Protein AF-A0A645AU84-F1 (afdb_monomer)

Mean predicted aligned error: 7.53 Å

Radius of gyration: 16.91 Å; Cα contacts (8 Å, |Δi|>4): 59; chains: 1; bounding box: 36×38×50 Å

pLDDT: mean 88.42, std 13.97, range [45.28, 98.62]

Secondary structure (DSSP, 8-state):
-PPPPPPHHHHHHHHHHHHHHHHHTT--HHHHHHHHH-HHHHHTTTT-HHHHHHHHHHHHHHHHIIIIIHHHHTTPPPPP--TTSS-----

Structure (mmCIF, N/CA/C/O backbone):
data_AF-A0A645AU84-F1
#
_entry.id   AF-A0A645AU84-F1
#
loop_
_atom_site.group_PDB
_atom_site.id
_atom_site.type_symbol
_atom_site.label_atom_id
_atom_site.label_alt_id
_atom_site.label_comp_id
_atom_site.label_asym_id
_atom_site.label_entity_id
_atom_site.label_seq_id
_atom_site.pdbx_PDB_ins_code
_atom_site.Cartn_x
_atom_site.Cartn_y
_atom_site.Cartn_z
_atom_site.occupancy
_atom_site.B_iso_or_equiv
_atom_site.auth_seq_id
_atom_site.auth_comp_id
_atom_site.auth_asym_id
_atom_site.auth_atom_id
_atom_site.pdbx_PDB_model_num
ATOM 1 N N . MET A 1 1 ? -12.747 17.133 -18.467 1.00 72.12 1 MET A N 1
ATOM 2 C CA . MET A 1 1 ? -12.234 17.840 -17.269 1.00 72.12 1 MET A CA 1
ATOM 3 C C . MET A 1 1 ? -11.190 16.957 -16.598 1.00 72.12 1 MET A C 1
ATOM 5 O O . MET A 1 1 ? -11.447 15.768 -16.455 1.00 72.12 1 MET A O 1
ATOM 9 N N . ALA A 1 2 ? -10.016 17.486 -16.245 1.00 79.88 2 ALA A N 1
ATOM 10 C CA . ALA A 1 2 ? -8.983 16.718 -15.544 1.00 79.88 2 ALA A CA 1
ATOM 11 C C . ALA A 1 2 ? -9.363 16.540 -14.065 1.00 79.88 2 ALA A C 1
ATOM 13 O O . ALA A 1 2 ? -9.830 17.481 -13.426 1.00 79.88 2 ALA A O 1
ATOM 14 N N . ARG A 1 3 ? -9.188 15.331 -13.522 1.00 81.56 3 ARG A N 1
ATOM 15 C CA . ARG A 1 3 ? -9.491 15.028 -12.117 1.00 81.56 3 ARG A CA 1
ATOM 16 C C . ARG A 1 3 ? -8.348 15.547 -11.228 1.00 81.56 3 ARG A C 1
ATOM 18 O O . ARG A 1 3 ? -7.188 15.386 -11.614 1.00 81.56 3 ARG A O 1
ATOM 25 N N . PRO A 1 4 ? -8.633 16.170 -10.069 1.00 87.06 4 PRO A N 1
ATOM 26 C CA . PRO A 1 4 ? -7.584 16.673 -9.191 1.00 87.06 4 PRO A CA 1
ATOM 27 C C . PRO A 1 4 ? -6.685 15.529 -8.716 1.00 87.06 4 PRO A C 1
ATOM 29 O O . PRO A 1 4 ? -7.155 14.419 -8.449 1.00 87.06 4 PRO A O 1
ATOM 32 N N . ARG A 1 5 ? -5.381 15.804 -8.616 1.00 87.88 5 ARG A N 1
ATOM 33 C CA . ARG A 1 5 ? -4.409 14.836 -8.103 1.00 87.88 5 ARG A CA 1
ATOM 34 C C . ARG A 1 5 ? -4.760 14.495 -6.647 1.00 87.88 5 ARG A C 1
ATOM 36 O O . ARG A 1 5 ? -4.949 15.418 -5.854 1.00 87.88 5 ARG A O 1
ATOM 43 N N . PRO A 1 6 ? -4.819 13.206 -6.273 1.00 90.69 6 PRO A N 1
ATOM 44 C CA . PRO A 1 6 ? -5.056 12.820 -4.890 1.00 90.69 6 PRO A CA 1
ATOM 45 C C . PRO A 1 6 ? -3.938 13.344 -3.974 1.00 90.69 6 PRO A C 1
ATOM 47 O O . PRO A 1 6 ? -2.770 13.372 -4.380 1.00 90.69 6 PRO A O 1
ATOM 50 N N . PRO A 1 7 ? -4.262 13.748 -2.734 1.00 93.44 7 PRO A N 1
ATOM 51 C CA . PRO A 1 7 ? -3.255 14.177 -1.778 1.00 93.44 7 PRO A CA 1
ATOM 52 C C . PRO A 1 7 ? -2.317 13.009 -1.423 1.00 93.44 7 PRO A C 1
ATOM 54 O O . PRO A 1 7 ? -2.733 11.846 -1.468 1.00 93.44 7 PRO A O 1
ATOM 57 N N . PRO A 1 8 ? -1.069 13.281 -0.999 1.00 93.00 8 PRO A N 1
ATOM 58 C CA . PRO A 1 8 ? -0.106 12.233 -0.653 1.00 93.00 8 PRO A CA 1
ATOM 59 C C . PRO A 1 8 ? -0.618 11.227 0.389 1.00 93.00 8 PRO A C 1
ATOM 61 O O . PRO A 1 8 ? -0.308 10.041 0.303 1.00 93.00 8 PRO A O 1
ATOM 64 N N . ALA A 1 9 ? -1.434 11.682 1.346 1.00 91.69 9 ALA A N 1
ATOM 65 C CA . ALA A 1 9 ? -2.046 10.820 2.356 1.00 91.69 9 ALA A CA 1
ATOM 66 C C . ALA A 1 9 ? -3.008 9.785 1.745 1.00 91.69 9 ALA A C 1
ATOM 68 O O . ALA A 1 9 ? -2.930 8.610 2.092 1.00 91.69 9 ALA A O 1
ATOM 69 N N . ALA A 1 10 ? -3.836 10.188 0.776 1.00 91.69 10 ALA A N 1
ATOM 70 C CA . ALA A 1 10 ? -4.757 9.277 0.097 1.00 91.69 10 ALA A CA 1
ATOM 71 C C . ALA A 1 10 ? -4.004 8.235 -0.747 1.00 91.69 10 ALA A C 1
ATOM 73 O O . ALA A 1 10 ? -4.370 7.063 -0.761 1.00 91.69 10 ALA A O 1
ATOM 74 N N . LEU A 1 11 ? -2.907 8.633 -1.405 1.00 94.00 11 LEU A N 1
ATOM 75 C CA . LEU A 1 11 ? -2.043 7.690 -2.126 1.00 94.00 11 LEU A CA 1
ATOM 76 C C . LEU A 1 11 ? -1.359 6.695 -1.183 1.00 94.00 11 LEU A C 1
ATOM 78 O O . LEU A 1 11 ? -1.215 5.523 -1.521 1.00 94.00 11 LEU A O 1
ATOM 82 N N . LEU A 1 12 ? -0.940 7.141 0.003 1.00 95.25 12 LEU A N 1
ATOM 83 C CA . LEU A 1 12 ? -0.391 6.249 1.021 1.00 95.25 12 LEU A CA 1
ATOM 84 C C . LEU A 1 12 ? -1.434 5.225 1.480 1.00 95.25 12 LEU A C 1
ATOM 86 O O . LEU A 1 12 ? -1.106 4.047 1.600 1.00 95.25 12 LEU A O 1
ATOM 90 N N . GLU A 1 13 ? -2.663 5.660 1.752 1.00 94.81 13 GLU A N 1
ATOM 91 C CA . GLU A 1 13 ? -3.759 4.782 2.176 1.00 94.81 13 GLU A CA 1
ATOM 92 C C . GLU A 1 13 ? -4.103 3.757 1.098 1.00 94.81 13 GLU A C 1
ATOM 94 O O . GLU A 1 13 ? -4.122 2.565 1.395 1.00 94.81 13 GLU A O 1
ATOM 99 N N . LEU A 1 14 ? -4.241 4.193 -0.156 1.00 95.81 14 LEU A N 1
ATOM 100 C CA . LEU A 1 14 ? -4.462 3.304 -1.296 1.00 95.81 14 LEU A CA 1
ATOM 101 C C . LEU A 1 14 ? -3.360 2.243 -1.415 1.00 95.81 14 LEU A C 1
ATOM 103 O O . LEU A 1 14 ? -3.659 1.052 -1.405 1.00 95.81 14 LEU A O 1
ATOM 107 N N . HIS A 1 15 ? -2.086 2.649 -1.459 1.00 97.75 15 HIS A N 1
ATOM 108 C CA . HIS A 1 15 ? -0.976 1.697 -1.568 1.00 97.75 15 HIS A CA 1
ATOM 109 C C . HIS A 1 15 ? -0.875 0.768 -0.354 1.00 97.75 15 HIS A C 1
ATOM 111 O O . HIS A 1 15 ? -0.395 -0.353 -0.476 1.00 97.75 15 HIS A O 1
ATOM 117 N N . THR A 1 16 ? -1.299 1.226 0.826 1.00 98.38 16 THR A N 1
ATOM 118 C CA . THR A 1 16 ? -1.335 0.385 2.028 1.00 98.38 16 THR A CA 1
ATOM 119 C C . THR A 1 16 ? -2.367 -0.728 1.874 1.00 98.38 16 THR A C 1
ATOM 121 O O . THR A 1 16 ? -2.065 -1.871 2.202 1.00 98.38 16 THR A O 1
ATOM 124 N N . LEU A 1 17 ? -3.560 -0.402 1.370 1.00 97.88 17 LEU A N 1
ATOM 125 C CA . LEU A 1 17 ? -4.618 -1.382 1.132 1.00 97.88 17 LEU A CA 1
ATOM 126 C C . LEU A 1 17 ? -4.226 -2.358 0.018 1.00 97.88 17 LEU A C 1
ATOM 128 O O . LEU A 1 17 ? -4.271 -3.559 0.233 1.00 97.88 17 LEU A O 1
ATOM 132 N N . GLN A 1 18 ? -3.703 -1.867 -1.107 1.00 98.25 18 GLN A N 1
ATOM 133 C CA . GLN A 1 18 ? -3.232 -2.738 -2.190 1.00 98.25 18 GLN A CA 1
ATOM 134 C C . GLN A 1 18 ? -2.084 -3.663 -1.748 1.00 98.25 18 GLN A C 1
ATOM 136 O O . GLN A 1 18 ? -2.049 -4.831 -2.126 1.00 98.25 18 GLN A O 1
ATOM 141 N N . ALA A 1 19 ? -1.150 -3.167 -0.925 1.00 98.62 19 ALA A N 1
ATOM 142 C CA . ALA A 1 19 ? -0.087 -3.997 -0.359 1.00 98.62 19 ALA A CA 1
ATOM 143 C C . ALA A 1 19 ? -0.637 -5.069 0.593 1.00 98.62 19 ALA A C 1
ATOM 145 O O . ALA A 1 19 ? -0.126 -6.189 0.596 1.00 98.62 19 ALA A O 1
ATOM 146 N N . LEU A 1 20 ? -1.655 -4.736 1.395 1.00 98.31 20 LEU A N 1
ATOM 147 C CA . LEU A 1 20 ? -2.345 -5.696 2.257 1.00 98.31 20 LEU A CA 1
ATOM 148 C C . LEU A 1 20 ? -3.024 -6.782 1.418 1.00 98.31 20 LEU A C 1
ATOM 150 O O . LEU A 1 20 ? -2.755 -7.956 1.646 1.00 98.31 20 LEU A O 1
ATOM 154 N N . ASP A 1 21 ? -3.828 -6.395 0.428 1.00 98.44 21 ASP A N 1
ATOM 155 C CA . ASP A 1 21 ? -4.567 -7.322 -0.435 1.00 98.44 21 ASP A CA 1
ATOM 156 C C . ASP A 1 21 ? -3.621 -8.296 -1.144 1.00 98.44 21 ASP A C 1
ATOM 158 O O . ASP A 1 21 ? -3.820 -9.509 -1.106 1.00 98.44 21 ASP A O 1
ATOM 162 N N . ALA A 1 22 ? -2.533 -7.781 -1.721 1.00 98.50 22 ALA A N 1
ATOM 163 C CA . ALA A 1 22 ? -1.521 -8.604 -2.371 1.00 98.50 22 ALA A CA 1
ATOM 164 C C . ALA A 1 22 ? -0.823 -9.556 -1.383 1.00 98.50 22 ALA A C 1
ATOM 166 O O . ALA A 1 22 ? -0.631 -10.731 -1.693 1.00 98.50 22 ALA A O 1
ATOM 167 N N . THR A 1 23 ? -0.486 -9.086 -0.177 1.00 98.00 23 THR A N 1
ATOM 168 C CA . THR A 1 23 ? 0.142 -9.936 0.853 1.00 98.00 23 THR A CA 1
ATOM 169 C C . THR A 1 23 ? -0.808 -11.045 1.314 1.00 98.00 23 THR A C 1
ATOM 171 O O . THR A 1 23 ? -0.384 -12.188 1.467 1.00 98.00 23 THR A O 1
ATOM 174 N N . LEU A 1 24 ? -2.099 -10.742 1.489 1.00 98.12 24 LEU A N 1
ATOM 175 C CA . LEU A 1 24 ? -3.128 -11.731 1.829 1.00 98.12 24 LEU A CA 1
ATOM 176 C C . LEU A 1 24 ? -3.359 -12.741 0.698 1.00 98.12 24 LEU A C 1
ATOM 178 O O . LEU A 1 24 ? -3.659 -13.900 0.971 1.00 98.12 24 LEU A O 1
ATOM 182 N N . ALA A 1 25 ? -3.154 -12.332 -0.555 1.00 98.44 25 ALA A N 1
ATOM 183 C CA . ALA A 1 25 ? -3.139 -13.220 -1.716 1.00 98.44 25 ALA A CA 1
ATOM 184 C C . ALA A 1 25 ? -1.842 -14.052 -1.847 1.00 98.44 25 ALA A C 1
ATOM 186 O O . ALA A 1 25 ? -1.702 -14.817 -2.798 1.00 98.44 25 ALA A O 1
ATOM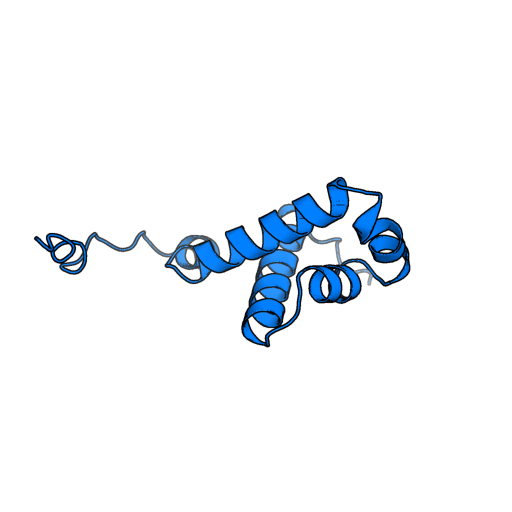 187 N N . GLY A 1 26 ? -0.895 -13.924 -0.910 1.00 98.31 26 GLY A N 1
ATOM 188 C CA . GLY A 1 26 ? 0.357 -14.686 -0.889 1.00 98.31 26 GLY A CA 1
ATOM 189 C C . GLY A 1 26 ? 1.495 -14.080 -1.714 1.00 98.31 26 GLY A C 1
ATOM 190 O O . GLY A 1 26 ? 2.523 -14.734 -1.893 1.00 98.31 26 GLY A O 1
ATOM 191 N N . ALA A 1 27 ? 1.346 -12.847 -2.206 1.00 98.56 27 ALA A N 1
ATOM 192 C CA . ALA A 1 27 ? 2.392 -12.166 -2.961 1.00 98.56 27 ALA A CA 1
ATOM 193 C C . ALA A 1 27 ? 3.627 -11.896 -2.087 1.00 98.56 27 ALA A C 1
ATOM 195 O O . ALA A 1 27 ? 3.525 -11.524 -0.912 1.00 98.56 27 ALA A O 1
ATOM 196 N N . SER A 1 28 ? 4.819 -12.026 -2.670 1.00 97.94 28 SER A N 1
ATOM 197 C CA . SER A 1 28 ? 6.051 -11.634 -1.994 1.00 97.94 28 SER A CA 1
ATOM 198 C C . SER A 1 28 ? 6.183 -10.110 -1.925 1.00 97.94 28 SER A C 1
ATOM 200 O O . SER A 1 28 ? 5.578 -9.366 -2.695 1.00 97.94 28 SER A O 1
ATOM 202 N N . LEU A 1 29 ? 7.057 -9.605 -1.048 1.00 96.94 29 LEU A N 1
ATOM 203 C CA . LEU A 1 29 ? 7.350 -8.166 -0.992 1.00 96.94 29 LEU A CA 1
ATOM 204 C C . LEU A 1 29 ? 7.881 -7.614 -2.327 1.00 96.94 29 LEU A C 1
ATOM 206 O O . LEU A 1 29 ? 7.697 -6.431 -2.603 1.00 96.94 29 LEU A O 1
ATOM 210 N N . ARG A 1 30 ? 8.546 -8.447 -3.136 1.00 96.94 30 ARG A N 1
ATOM 211 C CA . ARG A 1 30 ? 9.022 -8.047 -4.463 1.00 96.94 30 ARG A CA 1
ATOM 212 C C . ARG A 1 30 ? 7.860 -7.948 -5.451 1.00 96.94 30 ARG A C 1
ATOM 214 O O . ARG A 1 30 ? 7.776 -6.942 -6.142 1.00 96.94 30 ARG A O 1
ATOM 221 N N . ASP A 1 31 ? 6.934 -8.905 -5.439 1.00 98.19 31 ASP A N 1
ATOM 222 C CA . ASP A 1 31 ? 5.731 -8.870 -6.287 1.00 98.19 31 ASP A CA 1
ATOM 223 C C . ASP A 1 31 ? 4.859 -7.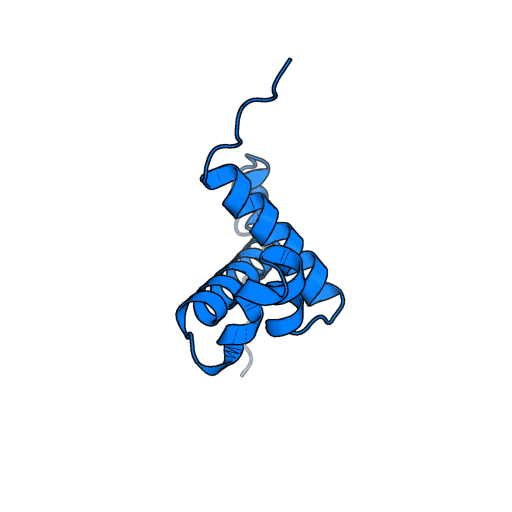649 -5.955 1.00 98.19 31 ASP A C 1
ATOM 225 O O . ASP A 1 31 ? 4.373 -6.954 -6.844 1.00 98.19 31 ASP A O 1
ATOM 229 N N . VAL A 1 32 ? 4.733 -7.315 -4.664 1.00 98.25 32 VAL A N 1
ATOM 230 C CA . VAL A 1 32 ? 4.071 -6.079 -4.215 1.00 98.25 32 VAL A CA 1
ATOM 231 C C . VAL A 1 32 ? 4.798 -4.838 -4.748 1.00 98.25 32 VAL A C 1
ATOM 233 O O . VAL A 1 32 ? 4.156 -3.864 -5.137 1.00 98.25 32 VAL A O 1
ATOM 236 N N . ALA A 1 33 ? 6.133 -4.842 -4.776 1.00 97.38 33 ALA A N 1
ATOM 237 C CA . ALA A 1 33 ? 6.910 -3.729 -5.317 1.00 97.38 33 ALA A CA 1
ATOM 238 C C . ALA A 1 33 ? 6.681 -3.550 -6.823 1.00 97.38 33 ALA A C 1
ATOM 240 O O . ALA A 1 33 ? 6.437 -2.430 -7.267 1.00 97.38 33 ALA A O 1
ATOM 241 N N . GLU A 1 34 ? 6.720 -4.648 -7.579 1.00 97.56 34 GLU A N 1
ATOM 242 C CA . GLU A 1 34 ? 6.468 -4.668 -9.021 1.00 97.56 34 GLU A CA 1
ATOM 243 C C . GLU A 1 34 ? 5.047 -4.201 -9.342 1.00 97.56 34 GLU A C 1
ATOM 245 O O . GLU A 1 34 ? 4.867 -3.329 -10.190 1.00 97.56 34 GLU A O 1
ATOM 250 N N . GLY A 1 35 ? 4.044 -4.695 -8.613 1.00 97.50 35 GLY A N 1
ATOM 251 C CA . GLY A 1 35 ? 2.646 -4.318 -8.820 1.00 97.50 35 GLY A CA 1
ATOM 252 C C . GLY A 1 35 ? 2.335 -2.853 -8.492 1.00 97.50 35 GLY A C 1
ATOM 253 O O . GLY A 1 35 ? 1.529 -2.232 -9.179 1.00 97.50 35 GLY A O 1
ATOM 254 N N . LEU A 1 36 ? 2.968 -2.281 -7.460 1.00 96.62 36 LEU A N 1
ATOM 255 C CA . LEU A 1 36 ? 2.690 -0.905 -7.016 1.00 96.62 36 LEU A CA 1
ATOM 256 C C . LEU A 1 36 ? 3.556 0.160 -7.688 1.00 96.62 36 LEU A C 1
ATOM 258 O O . LEU A 1 36 ? 3.112 1.296 -7.855 1.00 96.62 36 LEU A O 1
ATOM 262 N N . PHE A 1 37 ? 4.809 -0.165 -8.002 1.00 95.12 37 PHE A N 1
ATOM 263 C CA . PHE A 1 37 ? 5.801 0.809 -8.467 1.00 95.12 37 PHE A CA 1
ATOM 264 C C . PHE A 1 37 ? 6.366 0.486 -9.853 1.00 95.12 37 PHE A C 1
ATOM 266 O O . PHE A 1 37 ? 7.109 1.300 -10.396 1.00 95.12 37 PHE A O 1
ATOM 273 N N . GLY A 1 38 ? 5.981 -0.648 -10.441 1.00 96.19 38 GLY A N 1
ATOM 274 C CA . GLY A 1 38 ? 6.423 -1.091 -11.757 1.00 96.19 38 GLY A CA 1
ATOM 275 C C . GLY A 1 38 ? 7.701 -1.930 -11.717 1.00 96.19 38 GLY A C 1
ATOM 276 O O . GLY A 1 38 ? 8.499 -1.866 -10.777 1.00 96.19 38 GLY A O 1
ATOM 277 N N . VAL A 1 39 ? 7.897 -2.708 -12.783 1.00 96.31 39 VAL A N 1
ATOM 278 C CA . VAL A 1 39 ? 9.046 -3.614 -12.951 1.00 96.31 39 VAL A CA 1
ATOM 279 C C . VAL A 1 39 ? 10.368 -2.844 -12.949 1.00 96.31 39 VAL A C 1
ATOM 281 O O . VAL A 1 39 ? 11.309 -3.261 -12.280 1.00 96.31 39 VAL A O 1
ATOM 284 N N . ASP A 1 40 ? 10.423 -1.681 -13.603 1.00 94.94 40 ASP A N 1
ATOM 285 C CA . ASP A 1 40 ? 11.642 -0.865 -13.678 1.00 94.94 40 ASP A CA 1
ATOM 286 C C . ASP A 1 40 ? 12.094 -0.368 -12.300 1.00 94.94 40 ASP A C 1
ATOM 288 O O . ASP A 1 40 ? 13.278 -0.418 -11.968 1.00 94.94 40 ASP A O 1
ATOM 292 N N . ALA A 1 41 ? 11.152 0.054 -11.450 1.00 91.62 41 ALA A N 1
ATOM 293 C CA . ALA A 1 41 ? 11.467 0.454 -10.081 1.00 91.62 41 ALA A CA 1
ATOM 294 C C . ALA A 1 41 ? 11.950 -0.742 -9.244 1.00 91.62 41 ALA A C 1
ATOM 296 O O . ALA A 1 41 ? 12.859 -0.612 -8.423 1.00 91.62 41 ALA A O 1
ATOM 297 N N . ALA A 1 42 ? 11.360 -1.919 -9.460 1.00 93.75 42 ALA A N 1
ATOM 298 C CA . ALA A 1 42 ? 11.729 -3.149 -8.773 1.00 93.75 42 ALA A CA 1
ATOM 299 C C . ALA A 1 42 ? 13.008 -3.809 -9.318 1.00 93.75 42 ALA A C 1
ATOM 301 O O . ALA A 1 42 ? 13.559 -4.682 -8.648 1.00 93.75 42 ALA A O 1
ATOM 302 N N . ALA A 1 43 ? 13.535 -3.389 -10.471 1.00 91.81 43 ALA A N 1
ATOM 303 C CA . ALA A 1 43 ? 14.795 -3.909 -11.007 1.00 91.81 43 ALA A CA 1
ATOM 304 C C . ALA A 1 43 ? 15.961 -3.703 -10.021 1.00 91.81 43 ALA A C 1
ATOM 306 O O . ALA A 1 43 ? 16.827 -4.563 -9.871 1.00 91.81 43 ALA A O 1
ATOM 307 N N . GLY A 1 44 ? 15.930 -2.601 -9.264 1.00 88.31 44 GLY A N 1
ATOM 308 C CA . GLY A 1 44 ? 16.866 -2.313 -8.178 1.00 88.31 44 GLY A CA 1
ATOM 309 C C . GLY A 1 44 ? 16.562 -3.025 -6.856 1.00 88.31 44 GLY A C 1
ATOM 310 O O . GLY A 1 44 ? 17.191 -2.704 -5.856 1.00 88.31 44 GLY A O 1
ATOM 311 N N . TRP A 1 45 ? 15.617 -3.973 -6.787 1.00 92.25 45 TRP A N 1
ATOM 312 C CA . TRP A 1 45 ? 15.102 -4.512 -5.517 1.00 92.25 45 TRP A CA 1
ATOM 313 C C . TRP A 1 45 ? 16.182 -5.016 -4.565 1.00 92.25 45 TRP A C 1
ATOM 315 O O . TRP A 1 45 ? 16.006 -4.905 -3.351 1.00 92.25 45 TRP A O 1
ATOM 325 N N . TYR A 1 46 ? 17.276 -5.583 -5.085 1.00 87.31 46 TYR A N 1
ATOM 326 C CA . TYR A 1 46 ? 18.380 -6.113 -4.282 1.00 87.31 46 TYR A CA 1
ATOM 327 C C . TYR A 1 46 ? 19.453 -5.068 -3.941 1.00 87.31 46 TYR A C 1
ATOM 329 O O . TYR A 1 46 ? 20.031 -5.153 -2.855 1.00 87.31 46 TYR A O 1
ATOM 337 N N . SER A 1 47 ? 19.648 -4.060 -4.793 1.00 85.12 47 SER A N 1
ATOM 338 C CA . SER A 1 47 ? 20.659 -3.003 -4.659 1.00 85.12 47 SER A CA 1
ATOM 339 C C . SER A 1 47 ? 20.149 -1.731 -3.964 1.00 85.12 47 SER A C 1
ATOM 341 O O . SER A 1 47 ? 20.936 -1.043 -3.319 1.00 85.12 47 SER A O 1
ATOM 343 N N . ASP A 1 48 ? 18.845 -1.447 -4.019 1.00 71.06 48 ASP A N 1
ATOM 344 C CA . ASP A 1 48 ? 18.181 -0.310 -3.373 1.00 71.06 48 ASP A CA 1
ATOM 345 C C . ASP A 1 48 ? 17.357 -0.752 -2.148 1.00 71.06 48 ASP A C 1
ATOM 347 O O . ASP A 1 48 ? 16.261 -1.317 -2.234 1.0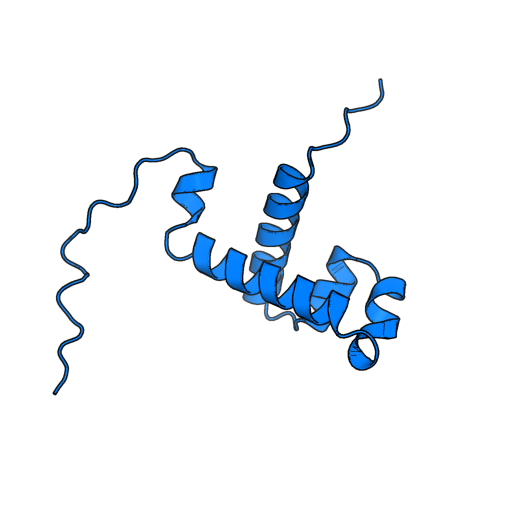0 71.06 48 ASP A O 1
ATOM 351 N N . GLY A 1 49 ? 17.876 -0.453 -0.954 1.00 83.88 49 GLY A N 1
ATOM 352 C CA . GLY A 1 49 ? 17.173 -0.694 0.308 1.00 83.88 49 GLY A CA 1
ATOM 353 C C . GLY A 1 49 ? 15.950 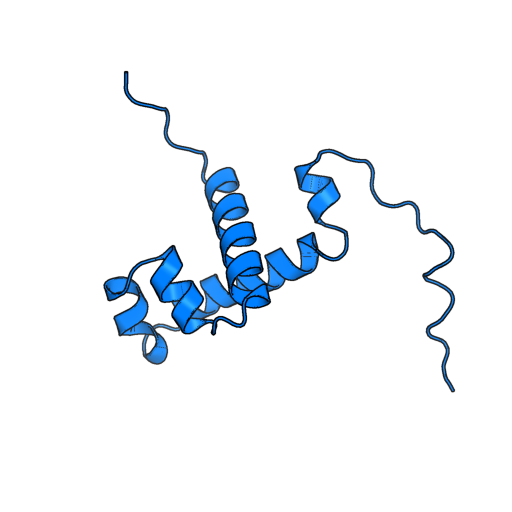0.209 0.527 1.00 83.88 49 GLY A C 1
ATOM 354 O O . GLY A 1 49 ? 15.104 -0.108 1.374 1.00 83.88 49 GLY A O 1
ATOM 355 N N . GLY A 1 50 ? 15.830 1.313 -0.216 1.00 94.25 50 GLY A N 1
ATOM 356 C CA . GLY A 1 50 ? 14.772 2.312 -0.100 1.00 94.25 50 GLY A CA 1
ATOM 357 C C . GLY A 1 50 ? 13.404 1.760 -0.481 1.00 94.25 50 GLY A C 1
ATOM 358 O O . GLY A 1 50 ? 12.484 1.778 0.350 1.00 94.25 50 GLY A O 1
ATOM 359 N N . LEU A 1 51 ? 13.274 1.204 -1.690 1.00 95.06 51 LEU A N 1
ATOM 360 C CA . LEU A 1 51 ? 12.029 0.587 -2.159 1.00 95.06 51 LEU A CA 1
ATOM 361 C C . LEU A 1 51 ? 11.605 -0.584 -1.265 1.00 95.06 51 LEU A C 1
ATOM 363 O O . LEU A 1 51 ? 10.458 -0.641 -0.814 1.00 95.06 51 LEU A O 1
ATOM 367 N N . ARG A 1 52 ? 12.548 -1.460 -0.902 1.00 95.50 52 ARG A N 1
ATOM 368 C CA . ARG A 1 52 ? 12.292 -2.591 0.003 1.00 95.50 52 ARG A CA 1
ATOM 369 C C . ARG A 1 52 ? 11.761 -2.133 1.358 1.00 95.50 52 ARG A C 1
ATOM 371 O O . ARG A 1 52 ? 10.797 -2.690 1.887 1.00 95.50 52 ARG A O 1
ATOM 378 N N . SER A 1 53 ? 12.361 -1.087 1.918 1.00 96.44 53 SER A N 1
ATOM 379 C CA . SER A 1 53 ? 11.919 -0.499 3.184 1.00 96.44 53 SER A CA 1
ATOM 380 C C . SER A 1 53 ? 10.543 0.152 3.064 1.00 96.44 53 SER A C 1
ATOM 382 O O . SER A 1 53 ? 9.728 0.034 3.980 1.00 96.44 53 SER A O 1
ATOM 384 N N . LYS A 1 54 ? 10.255 0.815 1.938 1.00 96.69 54 LYS A N 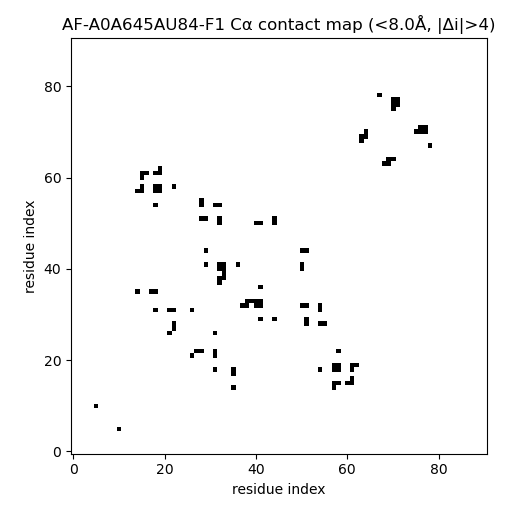1
ATOM 385 C CA . LYS A 1 54 ? 8.944 1.410 1.656 1.00 96.69 54 LYS A CA 1
ATOM 386 C C . LYS A 1 54 ? 7.853 0.342 1.598 1.00 96.69 54 LYS A C 1
ATOM 388 O O . LYS A 1 54 ? 6.864 0.476 2.312 1.00 96.69 54 LYS A O 1
ATOM 393 N N . VAL A 1 55 ? 8.061 -0.734 0.841 1.00 97.62 55 VAL A N 1
ATOM 394 C CA . VAL A 1 55 ? 7.090 -1.833 0.723 1.00 97.62 55 VAL A CA 1
ATOM 395 C C . VAL A 1 55 ? 6.870 -2.528 2.066 1.00 97.62 55 VAL A C 1
ATOM 397 O O . VAL A 1 55 ? 5.729 -2.693 2.487 1.00 97.62 55 VAL A O 1
ATOM 400 N N . ARG A 1 56 ? 7.936 -2.822 2.824 1.00 97.88 56 ARG A N 1
ATOM 401 C CA . ARG A 1 56 ? 7.809 -3.371 4.189 1.00 97.88 56 ARG A CA 1
ATOM 402 C C . ARG A 1 56 ? 6.962 -2.490 5.106 1.00 97.88 56 ARG A C 1
ATOM 404 O O . ARG A 1 56 ? 6.213 -3.015 5.926 1.00 97.88 56 ARG A O 1
ATOM 411 N N . ARG A 1 57 ? 7.089 -1.162 5.005 1.00 98.44 57 ARG A N 1
ATOM 412 C CA . ARG A 1 57 ? 6.266 -0.226 5.786 1.00 98.44 57 ARG A CA 1
ATOM 413 C C . ARG A 1 57 ? 4.804 -0.244 5.350 1.00 98.44 57 ARG A C 1
ATOM 415 O O . ARG A 1 57 ? 3.948 -0.187 6.226 1.00 98.44 57 ARG A O 1
ATOM 422 N N . LEU A 1 58 ? 4.524 -0.350 4.050 1.00 98.50 58 LEU A N 1
ATOM 423 C CA . LEU A 1 58 ? 3.155 -0.484 3.541 1.00 98.50 58 LEU A CA 1
ATOM 424 C C . LEU A 1 58 ? 2.496 -1.759 4.071 1.00 98.50 58 LEU A C 1
ATOM 426 O O . LEU A 1 58 ? 1.434 -1.668 4.675 1.00 98.50 58 LEU A O 1
ATOM 430 N N . VAL A 1 59 ? 3.168 -2.908 3.963 1.00 98.44 59 VAL A N 1
ATOM 431 C CA . VAL A 1 59 ? 2.645 -4.194 4.459 1.00 98.44 59 VAL A CA 1
ATOM 432 C C . VAL A 1 59 ? 2.399 -4.153 5.969 1.00 98.44 59 VAL A C 1
ATOM 434 O O . VAL A 1 59 ? 1.291 -4.418 6.422 1.00 98.44 59 VAL A O 1
ATOM 437 N N . ARG A 1 60 ? 3.379 -3.696 6.764 1.00 98.38 60 ARG A N 1
ATOM 438 C CA . ARG A 1 60 ? 3.210 -3.557 8.227 1.00 98.38 60 ARG A CA 1
ATOM 439 C C . ARG A 1 60 ? 2.072 -2.616 8.613 1.00 98.38 60 ARG A C 1
ATOM 441 O O . ARG A 1 60 ? 1.415 -2.826 9.632 1.00 98.38 60 ARG A O 1
ATOM 448 N N . ARG A 1 61 ? 1.868 -1.546 7.842 1.00 98.00 61 ARG A N 1
ATOM 449 C CA . ARG A 1 61 ? 0.759 -0.618 8.059 1.00 98.00 61 ARG A CA 1
ATOM 450 C C . ARG A 1 61 ? -0.573 -1.278 7.700 1.00 98.00 61 ARG A C 1
ATOM 452 O O . ARG A 1 61 ? -1.512 -1.119 8.470 1.00 98.00 61 ARG A O 1
ATOM 459 N N . GLY A 1 62 ? -0.641 -2.033 6.605 1.00 98.06 62 GLY A N 1
ATOM 460 C CA . GLY A 1 62 ? -1.811 -2.821 6.211 1.00 98.06 62 GLY A CA 1
ATOM 461 C C . GLY A 1 62 ? -2.222 -3.808 7.300 1.00 98.06 62 GLY A C 1
ATOM 462 O O . GLY A 1 62 ? -3.361 -3.787 7.760 1.00 98.06 62 GLY A O 1
ATOM 463 N N . ASP A 1 63 ? -1.261 -4.560 7.827 1.00 97.75 63 ASP A N 1
ATOM 464 C CA . ASP A 1 63 ? -1.465 -5.461 8.962 1.00 97.75 63 ASP A CA 1
ATOM 465 C C . ASP A 1 63 ? -2.035 -4.743 10.197 1.00 97.75 63 ASP A C 1
ATOM 467 O O . ASP A 1 63 ? -2.913 -5.259 10.891 1.00 97.75 63 ASP A O 1
ATOM 471 N N . ALA A 1 64 ? -1.536 -3.539 10.495 1.00 96.56 64 ALA A N 1
ATOM 472 C CA . ALA A 1 64 ? -2.046 -2.726 11.596 1.00 96.56 64 ALA A CA 1
ATOM 473 C C . ALA A 1 64 ? -3.472 -2.213 11.330 1.00 96.56 64 ALA A C 1
ATOM 475 O O . ALA A 1 64 ? -4.271 -2.135 12.263 1.00 96.56 64 ALA A O 1
ATOM 476 N N . LEU A 1 65 ? -3.814 -1.891 10.076 1.00 94.19 65 LEU A N 1
ATOM 477 C CA . LEU A 1 65 ? -5.185 -1.550 9.695 1.00 94.19 65 LEU A CA 1
ATOM 478 C C . LEU A 1 65 ? -6.123 -2.743 9.908 1.00 94.19 65 LEU A C 1
ATOM 480 O O . LEU A 1 65 ? -7.169 -2.570 10.532 1.00 94.19 65 LEU A O 1
ATOM 484 N N . MET A 1 66 ? -5.729 -3.944 9.476 1.00 95.25 66 MET A N 1
ATOM 485 C CA . MET A 1 66 ? -6.515 -5.170 9.649 1.00 95.25 66 MET A CA 1
ATOM 486 C C . MET A 1 66 ? -6.737 -5.514 11.132 1.00 95.25 66 MET A C 1
ATOM 488 O O . MET A 1 66 ? -7.839 -5.894 11.519 1.00 95.25 66 MET A O 1
AT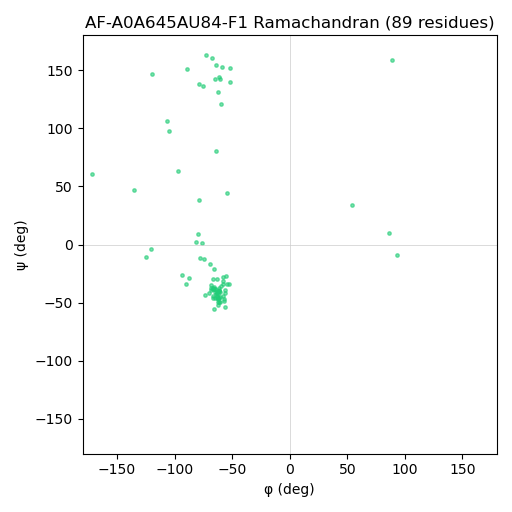OM 492 N N . ARG A 1 67 ? -5.739 -5.280 11.998 1.00 93.75 67 ARG A N 1
ATOM 493 C CA . ARG A 1 67 ? -5.836 -5.440 13.466 1.00 93.75 67 ARG A CA 1
ATOM 494 C C . ARG A 1 67 ? -6.547 -4.273 14.175 1.00 93.75 67 ARG A C 1
ATOM 496 O O . ARG A 1 67 ? -6.148 -3.852 15.256 1.00 93.75 67 ARG A O 1
ATOM 503 N N . GLY A 1 68 ? -7.595 -3.727 13.562 1.00 91.19 68 GLY A N 1
ATOM 504 C CA . GLY A 1 68 ? -8.448 -2.683 14.146 1.00 91.19 68 GLY A CA 1
ATOM 505 C C . GLY A 1 68 ? -8.062 -1.239 13.804 1.00 91.19 68 GLY A C 1
ATOM 506 O O . GLY A 1 68 ? -8.850 -0.327 14.058 1.00 91.19 68 GLY A O 1
ATOM 507 N N . GLY A 1 69 ? -6.908 -1.001 13.172 1.00 92.69 69 GLY A N 1
ATOM 508 C CA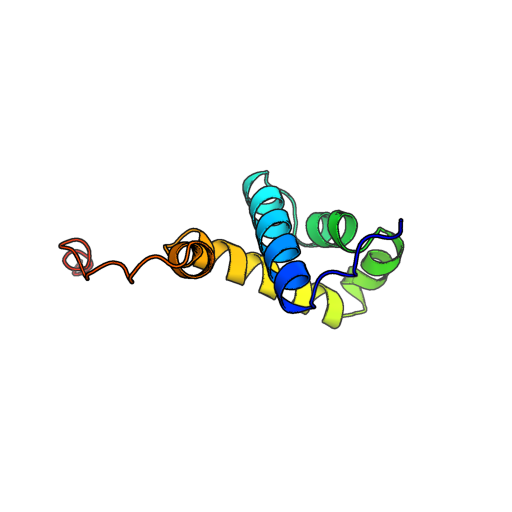 . GLY A 1 69 ? -6.497 0.336 12.733 1.00 92.69 69 GLY A CA 1
ATOM 509 C C . GLY A 1 69 ? -7.385 0.944 11.637 1.00 92.69 69 GLY A C 1
ATOM 510 O O . GLY A 1 69 ? -7.430 2.169 11.510 1.00 92.69 69 GLY A O 1
ATOM 511 N N . TYR A 1 70 ? -8.134 0.124 10.886 1.00 93.31 70 TYR A N 1
ATOM 512 C CA . TYR A 1 70 ? -9.061 0.561 9.828 1.00 93.31 70 TYR A CA 1
ATOM 513 C C . TYR A 1 70 ? -10.104 1.569 10.325 1.00 93.31 70 TYR A C 1
ATOM 515 O O . TYR A 1 70 ? -10.560 2.420 9.566 1.00 93.31 70 TYR A O 1
ATOM 523 N N . ARG A 1 71 ? -10.444 1.527 11.618 1.00 92.00 71 ARG A N 1
ATOM 524 C CA . ARG A 1 71 ? -11.414 2.433 12.245 1.00 92.00 71 ARG A CA 1
ATOM 525 C C . ARG A 1 71 ? -11.023 3.898 12.098 1.00 92.00 71 ARG A C 1
ATOM 527 O O . ARG A 1 71 ? -11.900 4.735 11.938 1.00 92.00 71 ARG A O 1
ATOM 534 N N . ARG A 1 72 ? -9.719 4.202 12.056 1.00 89.94 72 ARG A N 1
ATOM 535 C CA . ARG A 1 72 ? -9.221 5.556 11.770 1.00 89.94 72 ARG A CA 1
ATOM 536 C C . ARG A 1 72 ? -9.620 6.021 10.367 1.00 89.94 72 ARG A C 1
ATOM 538 O O . ARG A 1 72 ? -10.011 7.170 10.214 1.00 89.94 72 ARG A O 1
ATOM 545 N N . LEU A 1 73 ? -9.522 5.142 9.368 1.00 89.62 73 LEU A N 1
ATOM 546 C CA . LEU A 1 73 ? -9.899 5.455 7.984 1.00 89.62 73 LEU A CA 1
ATOM 547 C C . LEU A 1 73 ? -11.413 5.652 7.857 1.00 89.62 73 LEU A C 1
ATOM 549 O O . LEU A 1 73 ? -11.866 6.547 7.155 1.00 89.62 73 LEU A O 1
ATOM 553 N N . ALA A 1 74 ? -12.183 4.850 8.593 1.00 91.69 74 ALA A N 1
ATOM 554 C CA . ALA A 1 74 ? -13.639 4.933 8.641 1.00 91.69 74 ALA A CA 1
ATOM 555 C C . ALA A 1 74 ? -14.176 6.024 9.592 1.00 91.69 74 ALA A C 1
ATOM 557 O O . ALA A 1 74 ? -15.388 6.137 9.748 1.00 91.69 74 ALA A O 1
ATOM 558 N N . GLN A 1 75 ? -13.299 6.803 10.241 1.00 91.44 75 GLN A N 1
ATOM 559 C CA . GLN A 1 75 ? -13.661 7.832 11.230 1.00 91.44 75 GLN A CA 1
ATOM 560 C C . GLN A 1 75 ? -14.547 7.297 12.373 1.00 91.44 75 GLN A C 1
ATOM 562 O O . GLN A 1 75 ? -15.412 7.990 12.902 1.00 91.44 75 GLN A O 1
ATOM 567 N N . LEU A 1 76 ? -14.319 6.043 12.764 1.00 90.62 76 LEU A N 1
ATOM 568 C CA . LEU A 1 76 ? -15.023 5.376 13.854 1.00 90.62 76 LEU A CA 1
ATOM 569 C C . LEU A 1 76 ? -14.296 5.614 15.187 1.00 90.62 76 LEU A C 1
ATOM 571 O O . LEU A 1 76 ? -13.063 5.715 15.200 1.00 90.62 76 LEU A O 1
ATOM 575 N N . PRO A 1 77 ? -15.018 5.629 16.326 1.00 84.38 77 PRO A N 1
ATOM 576 C CA . PRO A 1 77 ? -14.383 5.709 17.638 1.00 84.38 77 PRO A CA 1
ATOM 577 C C . PRO A 1 77 ? -13.421 4.528 17.841 1.00 84.38 77 PRO A C 1
ATOM 579 O O . PRO A 1 77 ? -13.636 3.464 17.245 1.00 84.38 77 PRO A O 1
ATOM 582 N N . PRO A 1 78 ? -12.368 4.654 18.669 1.00 78.88 78 PRO A N 1
ATOM 583 C CA . PRO A 1 78 ? -11.524 3.518 19.027 1.00 78.88 78 PRO A CA 1
ATOM 584 C C . PRO A 1 78 ? -12.367 2.344 19.529 1.00 78.88 78 PRO A C 1
ATOM 586 O O . PRO A 1 78 ? -13.460 2.542 20.058 1.00 78.88 78 PRO A O 1
ATOM 589 N N . LEU A 1 79 ? -11.879 1.114 19.350 1.00 72.06 79 LEU A N 1
ATOM 590 C CA . LEU A 1 79 ? -12.478 -0.001 20.077 1.00 72.06 79 LEU A CA 1
ATOM 591 C C . LEU A 1 79 ? -12.314 0.314 21.565 1.00 72.06 79 LEU A C 1
ATOM 593 O O . LEU A 1 79 ? -11.188 0.502 22.030 1.00 72.06 79 LEU A O 1
ATOM 597 N N . GLU A 1 80 ? -13.422 0.402 22.299 1.00 70.38 80 GLU A N 1
ATOM 598 C CA . GLU A 1 80 ? -13.361 0.274 23.751 1.00 70.38 80 GLU A CA 1
ATOM 599 C C . GLU A 1 80 ? -12.594 -1.018 24.045 1.00 70.38 80 GLU A C 1
ATOM 601 O O . GLU A 1 80 ? -12.743 -2.001 23.309 1.00 70.38 80 GLU A O 1
ATOM 606 N N . LYS A 1 81 ? -11.721 -1.018 25.059 1.00 61.09 81 LYS A N 1
ATOM 607 C CA . LYS A 1 81 ? -11.020 -2.234 25.493 1.00 61.09 81 LYS A CA 1
ATOM 608 C C . LYS A 1 81 ? -12.061 -3.225 26.024 1.00 61.09 81 LYS A C 1
ATOM 610 O O . LYS A 1 81 ? -12.306 -3.306 27.220 1.00 61.09 81 LYS A O 1
ATOM 615 N N . GLY A 1 82 ? -12.727 -3.931 25.118 1.00 58.25 82 GLY A N 1
ATOM 616 C CA . GLY A 1 82 ? -13.622 -5.026 25.428 1.00 58.25 82 GLY A CA 1
ATOM 617 C C . GLY A 1 82 ? -12.824 -6.196 25.992 1.00 58.25 82 GLY A C 1
ATOM 618 O O . GLY A 1 82 ? -11.613 -6.286 25.797 1.00 58.25 82 GLY A O 1
ATOM 619 N N . ARG A 1 83 ? -13.544 -7.079 26.686 1.00 54.41 83 ARG A N 1
ATOM 620 C CA . ARG A 1 83 ? -13.159 -8.300 27.422 1.00 54.41 83 ARG A CA 1
ATOM 621 C C . ARG A 1 83 ? -12.367 -9.358 26.609 1.00 54.41 83 ARG A C 1
ATOM 623 O O . ARG A 1 83 ? -12.676 -10.539 26.657 1.00 54.41 83 ARG A O 1
ATOM 630 N N . PHE A 1 84 ? -11.382 -8.951 25.817 1.00 54.88 84 PHE A N 1
ATOM 631 C CA . PHE A 1 84 ? -10.506 -9.810 25.016 1.00 54.88 84 PHE A CA 1
ATOM 632 C C . PHE A 1 84 ? -9.015 -9.571 25.312 1.00 54.88 84 PHE A C 1
ATOM 634 O O . PHE A 1 84 ? -8.188 -10.385 24.925 1.00 54.88 84 PHE A O 1
ATOM 641 N N . GLU A 1 85 ? -8.666 -8.508 26.048 1.00 51.97 85 GLU A N 1
ATOM 642 C CA . GLU A 1 85 ? -7.313 -8.301 26.608 1.00 51.97 85 GLU A CA 1
ATOM 643 C C . GLU A 1 85 ? -7.024 -9.218 27.816 1.00 51.97 85 GLU A C 1
ATOM 645 O O . GLU A 1 85 ? -5.880 -9.377 28.233 1.00 51.97 85 GLU A O 1
ATOM 650 N N . GLU A 1 86 ? -8.045 -9.878 28.370 1.00 50.78 86 GLU A N 1
ATOM 651 C CA . GLU A 1 86 ? -7.910 -10.799 29.500 1.00 50.78 86 GLU A CA 1
ATOM 652 C C . GLU A 1 86 ? -7.820 -12.258 29.026 1.00 50.78 86 GLU A C 1
ATOM 654 O O . GLU A 1 86 ? -8.699 -13.071 29.288 1.00 50.78 86 GLU A O 1
ATOM 659 N N . SER A 1 87 ? -6.781 -12.613 28.267 1.00 57.09 87 SER A N 1
ATOM 660 C CA . SER A 1 87 ? -6.312 -14.011 28.156 1.00 57.09 87 SER A CA 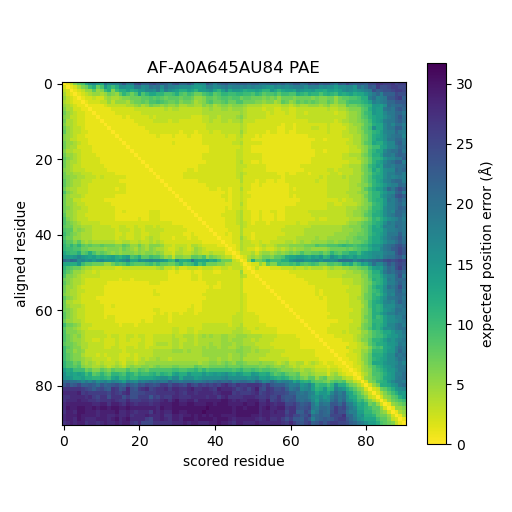1
ATOM 661 C C . SER A 1 87 ? -4.995 -14.110 27.395 1.00 57.09 87 SER A C 1
ATOM 663 O O . SER A 1 87 ? -4.869 -14.779 26.375 1.00 57.09 87 SER A O 1
ATOM 665 N N . ALA A 1 88 ? -3.964 -13.468 27.932 1.00 57.31 88 ALA A N 1
ATOM 666 C CA . ALA A 1 88 ? -2.587 -13.862 27.656 1.00 57.31 88 ALA A CA 1
ATOM 667 C C . ALA A 1 88 ? -1.773 -13.879 28.955 1.00 57.31 88 ALA A C 1
ATOM 669 O O . ALA A 1 88 ? -0.668 -13.357 29.032 1.00 57.31 88 ALA A O 1
ATOM 670 N N . LYS A 1 89 ? -2.336 -14.499 29.997 1.00 55.28 89 LYS A N 1
ATOM 671 C CA . LYS A 1 89 ? -1.532 -15.117 31.050 1.00 55.28 89 LYS A CA 1
ATOM 672 C C . LYS A 1 89 ? -1.600 -16.619 30.810 1.00 55.28 89 LYS A C 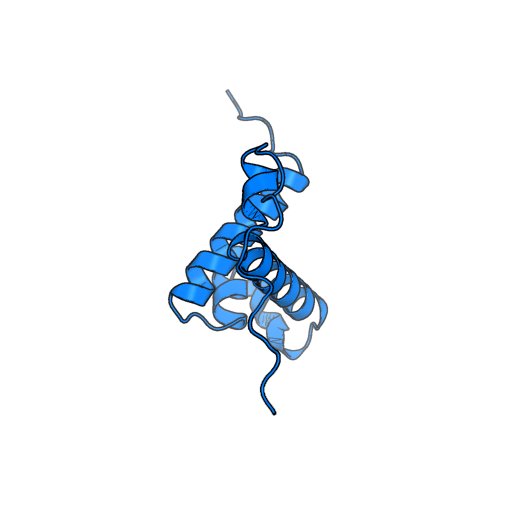1
ATOM 674 O O . LYS A 1 89 ? -2.601 -17.264 31.108 1.00 55.28 89 LYS A O 1
ATOM 679 N N . ARG A 1 90 ? -0.570 -17.145 30.158 1.00 45.28 90 ARG A N 1
ATOM 680 C CA . ARG A 1 90 ? -0.289 -18.580 30.080 1.00 45.28 90 ARG A CA 1
ATOM 681 C C . ARG A 1 90 ? 1.092 -18.820 30.709 1.00 45.28 90 ARG A C 1
ATOM 683 O O . ARG A 1 90 ? 1.887 -17.883 30.698 1.00 45.28 90 ARG A O 1
ATOM 690 N N . PRO A 1 91 ? 1.257 -19.989 31.347 1.00 59.47 91 PRO A N 1
ATOM 691 C CA . PRO A 1 91 ? 2.069 -20.210 32.547 1.00 59.47 91 PRO A CA 1
ATOM 692 C C . PRO A 1 91 ? 3.575 -20.066 32.341 1.00 59.47 91 PRO A C 1
ATOM 694 O O . PRO A 1 91 ? 4.038 -20.269 31.197 1.00 59.47 91 PRO A O 1
#

Sequence (91 aa):
MARPRPPPAALLELHTLQALDATLAGASLRDVAEGLFGVDAAAGWYSDGGLRSKVRRLVRRGDALMRGGYRRLAQLPPLEKGRFEESAKRP

Organism: NCBI:txid1076179

Foldseek 3Di:
DDDDDDDPVVLLVVLLQLLQVCVVVVHDLLSSLCVSPNPVRSVCVPVDVPSSVSSVVSNVVNVVCVVQVVCVVVVHDGPDPPPPVPPPPDD

Solvent-accessible surface area (backbone atoms only — not comparable to full-atom values): 5524 Å² total; per-residue (Å²): 133,87,77,80,80,75,55,72,67,56,52,51,52,50,51,15,49,54,33,31,55,38,45,76,72,67,45,50,73,64,54,44,36,28,74,75,62,33,61,78,64,38,69,41,52,88,81,37,66,63,65,51,50,50,47,52,50,27,35,57,48,22,54,43,26,72,73,63,47,45,33,66,80,70,73,45,76,76,81,72,93,57,97,70,80,82,76,81,84,74,134

InterPro domains:
  IPR018754 T6SS, Transcription factor RovC-like, DNA binding domain [PF10074] (3-75)